Protein AF-A0A4U2YAF3-F1 (afdb_monomer)

Secondary structure (DSSP, 8-state):
-PPPHHHHHHHHHHHHTT-EEEEE-SPPPB-TTS-B--EEEETTTTEEEEEHHHH-SHHHHHHHHHHHHHHHHHT-SS--HHHHHHHHHHHHHHH-SS--HHHHHHHHHHHHHH-TTS---

Foldseek 3Di:
DDFFPLNVVLVVLCVVLVAAEAEAQDDFDADPVRHTDQWAADLVVSYIYGHPVVQVDPLSSSLSSSLNSQVNSVSDPADALCSQLVSVVSSVCRVPVDDDPVRSVVSSVVSCVVCVPGHHD

Organism: 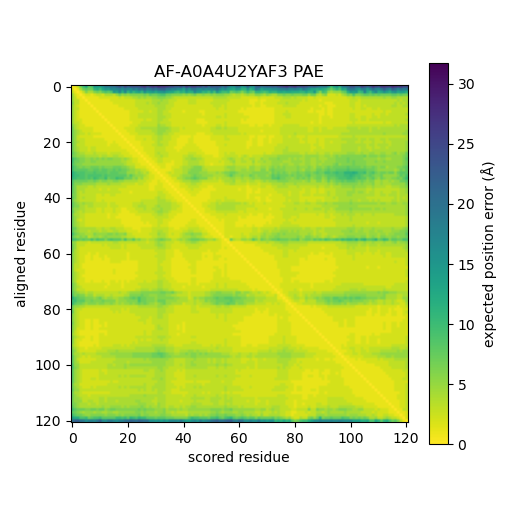NCBI:txid2570228

Mean predicted aligned error: 3.34 Å

Radius of gyration: 13.97 Å; Cα contacts (8 Å, |Δi|>4): 173; chains: 1; bounding box: 38×33×35 Å

pLDDT: mean 93.59, std 6.13, range [52.47, 98.31]

Solvent-accessible surface area (backbone atoms only — not comparable to full-atom values): 6757 Å² total; per-residue (Å²): 134,86,78,36,70,51,55,52,50,47,55,49,51,33,62,77,64,60,46,44,79,42,84,36,79,60,84,64,49,57,50,100,87,64,49,76,46,44,50,46,52,38,48,91,76,31,34,29,39,34,26,53,72,62,37,81,43,71,67,48,44,50,32,43,50,45,26,25,49,42,53,38,71,67,66,55,91,69,80,21,40,50,56,51,40,52,20,55,50,46,33,48,27,46,80,42,76,80,72,52,73,67,56,53,52,47,47,56,50,50,42,47,70,76,39,68,85,40,51,63,113

Structure (mmCIF, N/CA/C/O backbone):
data_AF-A0A4U2YAF3-F1
#
_entry.id   AF-A0A4U2YAF3-F1
#
loop_
_atom_site.group_PDB
_atom_site.id
_atom_site.type_symbol
_atom_site.label_atom_id
_atom_site.label_alt_id
_atom_site.label_comp_id
_atom_site.label_asym_id
_atom_site.label_entity_id
_atom_site.label_seq_id
_atom_site.pdbx_PDB_ins_code
_atom_site.Cartn_x
_atom_site.Cartn_y
_atom_site.Cartn_z
_atom_site.occupancy
_atom_site.B_iso_or_equiv
_atom_site.auth_seq_id
_atom_site.auth_comp_id
_atom_site.auth_asym_id
_atom_site.auth_atom_id
_atom_site.pdbx_PDB_model_num
ATOM 1 N N . MET A 1 1 ? -18.020 -8.482 8.008 1.00 52.47 1 MET A N 1
ATOM 2 C CA . MET A 1 1 ? -16.870 -7.569 8.194 1.00 52.47 1 MET A CA 1
ATOM 3 C C . MET A 1 1 ? -17.197 -6.226 7.568 1.00 52.47 1 MET A C 1
ATOM 5 O O . MET A 1 1 ? -17.572 -6.197 6.400 1.00 52.47 1 MET A O 1
ATOM 9 N N . ILE A 1 2 ? -17.102 -5.136 8.330 1.00 70.31 2 ILE A N 1
ATOM 10 C CA . ILE A 1 2 ? -17.248 -3.777 7.790 1.00 70.31 2 ILE A CA 1
ATOM 11 C C . ILE A 1 2 ? -15.943 -3.433 7.065 1.00 70.31 2 ILE A C 1
ATOM 13 O O . ILE A 1 2 ? -14.864 -3.594 7.627 1.00 70.31 2 ILE A O 1
ATOM 17 N N . LYS A 1 3 ? -16.029 -3.011 5.800 1.00 78.69 3 LYS A N 1
ATOM 18 C CA . LYS A 1 3 ? -14.858 -2.571 5.026 1.00 78.69 3 LYS A CA 1
ATOM 19 C C . LYS A 1 3 ? -14.385 -1.217 5.561 1.00 78.69 3 LYS A C 1
ATOM 21 O O . LYS A 1 3 ? -15.204 -0.300 5.642 1.00 78.69 3 LYS A O 1
ATOM 26 N N . SER A 1 4 ? -13.095 -1.081 5.872 1.00 92.00 4 SER A N 1
ATOM 27 C CA . SER A 1 4 ? -12.514 0.202 6.288 1.00 92.00 4 SER A CA 1
ATOM 28 C C . SER A 1 4 ? -12.570 1.234 5.158 1.00 92.00 4 SER A C 1
ATOM 30 O O . SER A 1 4 ? -12.623 0.877 3.975 1.00 92.00 4 SER A O 1
ATOM 32 N N . ASN A 1 5 ? -12.566 2.521 5.510 1.00 94.69 5 ASN A N 1
ATOM 33 C CA . ASN A 1 5 ? -12.666 3.603 4.529 1.00 94.69 5 ASN A CA 1
ATOM 34 C C . ASN A 1 5 ? -11.477 3.614 3.558 1.00 94.69 5 ASN A C 1
ATOM 36 O O . ASN A 1 5 ? -11.694 3.684 2.351 1.00 94.69 5 ASN A O 1
ATOM 40 N N . VAL A 1 6 ? -10.255 3.372 4.048 1.00 96.25 6 VAL A N 1
ATOM 41 C CA . VAL A 1 6 ? -9.073 3.195 3.183 1.00 96.25 6 VAL A CA 1
ATOM 42 C C . VAL A 1 6 ? -9.219 1.986 2.259 1.00 96.25 6 VAL A C 1
ATOM 44 O O . VAL A 1 6 ? -8.813 2.039 1.100 1.00 96.25 6 VAL A O 1
ATOM 47 N N . GLY A 1 7 ? -9.828 0.894 2.731 1.00 95.94 7 GLY A N 1
ATOM 48 C CA . GLY A 1 7 ? -10.101 -0.266 1.883 1.00 95.94 7 GLY A CA 1
ATOM 49 C C . GLY A 1 7 ? -11.040 0.069 0.718 1.00 95.94 7 GLY A C 1
ATOM 50 O O . GLY A 1 7 ? -10.797 -0.366 -0.404 1.00 95.94 7 GLY A O 1
ATOM 51 N N . LYS A 1 8 ? -12.086 0.872 0.958 1.00 96.62 8 LYS A N 1
ATOM 52 C CA . LYS A 1 8 ? -13.002 1.342 -0.099 1.00 96.62 8 LYS A CA 1
ATOM 53 C C . LYS A 1 8 ? -12.290 2.277 -1.075 1.00 96.62 8 LYS A C 1
ATOM 55 O O . LYS A 1 8 ? -12.332 2.030 -2.272 1.00 96.62 8 LYS A O 1
ATOM 60 N N . GLU A 1 9 ? -11.567 3.266 -0.556 1.00 97.31 9 GLU A N 1
ATOM 61 C CA . GLU A 1 9 ? -10.794 4.213 -1.365 1.00 97.31 9 GLU A CA 1
ATOM 62 C C . GLU A 1 9 ? -9.771 3.492 -2.253 1.00 97.31 9 GLU A C 1
ATOM 64 O O . GLU A 1 9 ? -9.619 3.807 -3.426 1.00 97.31 9 GLU A O 1
ATOM 69 N N . THR A 1 10 ? -9.106 2.462 -1.726 1.00 97.94 10 THR A N 1
ATOM 70 C CA . THR A 1 10 ? -8.158 1.645 -2.496 1.00 97.94 10 THR A CA 1
ATOM 71 C C . THR A 1 10 ? -8.847 0.955 -3.677 1.00 97.94 10 THR A C 1
ATOM 73 O O . THR A 1 10 ? -8.296 0.933 -4.774 1.00 97.94 10 THR A O 1
ATOM 76 N N . LEU A 1 11 ? -10.074 0.447 -3.501 1.00 97.69 11 LEU A N 1
ATOM 77 C CA . LEU A 1 11 ? -10.862 -0.109 -4.610 1.00 97.69 11 LEU A CA 1
ATOM 78 C C . LEU A 1 11 ? -11.224 0.955 -5.652 1.00 97.69 11 LEU A C 1
ATOM 80 O O . LEU A 1 11 ? -11.228 0.651 -6.846 1.00 97.69 11 LEU A O 1
ATOM 84 N N . ASP A 1 12 ? -11.514 2.179 -5.221 1.00 98.06 12 ASP A N 1
ATOM 85 C CA . ASP A 1 12 ? -11.819 3.284 -6.129 1.00 98.06 12 ASP A CA 1
ATOM 86 C C . ASP A 1 12 ? -10.578 3.706 -6.922 1.00 98.06 12 ASP A C 1
ATOM 88 O O . ASP A 1 12 ? -10.656 3.816 -8.145 1.00 98.06 12 ASP A O 1
ATOM 92 N N . LEU A 1 13 ? -9.412 3.809 -6.275 1.00 97.75 13 LEU A N 1
ATOM 93 C CA . LEU A 1 13 ? -8.135 4.079 -6.943 1.00 97.75 13 LEU A CA 1
ATOM 94 C C . LEU A 1 13 ? -7.788 3.007 -7.975 1.00 97.75 13 LEU A C 1
ATOM 96 O O . LEU A 1 13 ? -7.339 3.343 -9.071 1.00 97.75 13 LEU A O 1
ATOM 100 N N . ILE A 1 14 ? -8.015 1.728 -7.653 1.00 98.00 14 ILE A N 1
ATOM 101 C CA . ILE A 1 14 ? -7.795 0.620 -8.591 1.00 98.00 14 ILE A CA 1
ATOM 102 C C . ILE A 1 14 ? -8.642 0.810 -9.851 1.00 98.00 14 ILE A C 1
ATOM 104 O O . ILE A 1 14 ? -8.124 0.696 -10.962 1.00 98.00 14 ILE A O 1
ATOM 108 N N . LYS A 1 15 ? -9.930 1.129 -9.684 1.00 97.56 15 LYS A N 1
ATOM 109 C CA . LYS A 1 15 ? -10.867 1.312 -10.800 1.00 97.56 15 LYS A CA 1
ATOM 110 C C . LYS A 1 15 ? -10.543 2.556 -11.622 1.00 97.56 15 LYS A C 1
ATOM 112 O O . LYS A 1 15 ? -10.432 2.460 -12.839 1.00 97.56 15 LYS A O 1
ATOM 117 N N . GLN A 1 16 ? -10.383 3.703 -10.966 1.00 96.44 16 GLN A N 1
ATOM 118 C CA . GLN A 1 16 ? -10.165 4.996 -11.619 1.00 96.44 16 GLN A CA 1
ATOM 119 C C . GLN A 1 16 ? -8.859 5.021 -12.413 1.00 96.44 16 GLN A C 1
ATOM 121 O O . GLN A 1 16 ? -8.825 5.525 -13.531 1.00 96.44 16 GLN A O 1
ATOM 126 N N . ASN A 1 17 ? -7.798 4.427 -11.861 1.00 95.31 17 ASN A N 1
ATOM 127 C CA . ASN A 1 17 ? -6.473 4.431 -12.477 1.00 95.31 17 ASN A CA 1
ATOM 128 C C . ASN A 1 17 ? -6.183 3.175 -13.315 1.00 95.31 17 ASN A C 1
ATOM 130 O O . ASN A 1 17 ? -5.058 3.019 -13.793 1.00 95.31 17 ASN A O 1
ATOM 134 N N . ASN A 1 18 ? -7.164 2.276 -13.477 1.00 95.88 18 ASN A N 1
ATOM 135 C CA . ASN A 1 18 ? -7.023 0.992 -14.170 1.00 95.88 18 ASN A CA 1
ATOM 136 C C . ASN A 1 18 ? -5.789 0.191 -13.697 1.00 95.88 18 ASN A C 1
ATOM 138 O O . ASN A 1 18 ? -4.996 -0.308 -14.504 1.00 95.88 18 ASN A O 1
ATOM 142 N N . ILE A 1 19 ? -5.597 0.118 -12.376 1.00 97.62 19 ILE A N 1
ATOM 143 C CA . ILE A 1 19 ? -4.443 -0.553 -11.769 1.00 97.62 19 ILE A CA 1
ATOM 144 C C . ILE A 1 19 ? -4.657 -2.062 -11.837 1.00 97.62 19 ILE A C 1
ATOM 146 O O . ILE A 1 19 ? -5.639 -2.602 -11.328 1.00 97.62 19 ILE A O 1
ATOM 150 N N . LYS A 1 20 ? -3.702 -2.767 -12.436 1.00 97.81 20 LYS A N 1
ATOM 151 C CA . LYS A 1 20 ? -3.723 -4.225 -12.561 1.00 97.81 20 LYS A CA 1
ATOM 152 C C . LYS A 1 20 ? -2.940 -4.841 -11.411 1.00 97.81 20 LYS A C 1
ATOM 154 O O . LYS A 1 20 ? -1.714 -4.741 -11.375 1.00 97.81 20 LYS A O 1
ATOM 159 N N . ILE A 1 21 ? -3.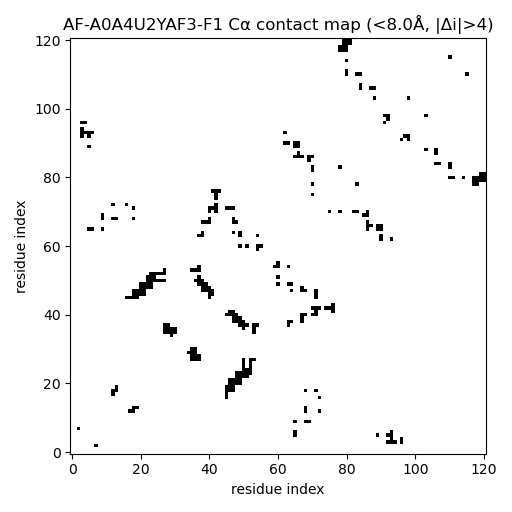640 -5.510 -10.503 1.00 97.62 21 ILE A N 1
ATOM 160 C CA . ILE A 1 21 ? -3.011 -6.261 -9.414 1.00 97.62 21 ILE A CA 1
ATOM 161 C C . ILE A 1 21 ? -2.611 -7.645 -9.929 1.00 97.62 21 ILE A C 1
ATOM 163 O O . ILE A 1 21 ? -3.426 -8.367 -10.502 1.00 97.62 21 ILE A O 1
ATOM 167 N N . ARG A 1 22 ? -1.347 -8.011 -9.727 1.00 97.31 22 ARG A N 1
ATOM 168 C CA . ARG A 1 22 ? -0.775 -9.315 -10.062 1.00 97.31 22 ARG A CA 1
ATOM 169 C C . ARG A 1 22 ? -0.313 -9.997 -8.787 1.00 97.31 22 ARG A C 1
ATOM 171 O O . ARG A 1 22 ? 0.533 -9.466 -8.073 1.00 97.31 22 ARG A O 1
ATOM 178 N N . LEU A 1 23 ? -0.854 -11.178 -8.533 1.00 96.19 23 LEU A N 1
ATOM 179 C CA . LEU A 1 23 ? -0.399 -12.036 -7.450 1.00 96.19 23 LEU A CA 1
ATOM 180 C C . LEU A 1 23 ? 0.751 -12.894 -7.968 1.00 96.19 23 LEU A C 1
ATOM 182 O O . LEU A 1 23 ? 0.593 -13.613 -8.955 1.00 96.19 23 LEU A O 1
ATOM 186 N N . ASP A 1 24 ? 1.903 -12.776 -7.326 1.00 95.69 24 ASP A N 1
ATOM 187 C CA . ASP A 1 24 ? 3.115 -13.504 -7.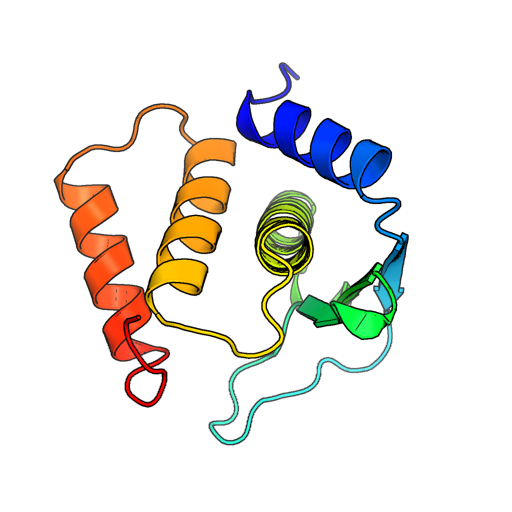663 1.00 95.69 24 ASP A CA 1
ATOM 188 C C . ASP A 1 24 ? 3.414 -14.527 -6.561 1.00 95.69 24 ASP A C 1
ATOM 190 O O . ASP A 1 24 ? 3.504 -14.190 -5.379 1.00 95.69 24 ASP A O 1
ATOM 194 N N . TYR A 1 25 ? 3.519 -15.792 -6.960 1.00 94.19 25 TYR A N 1
ATOM 195 C CA . TYR A 1 25 ? 3.775 -16.931 -6.075 1.00 94.19 25 TYR A CA 1
ATOM 196 C C . TYR A 1 25 ? 5.201 -17.479 -6.228 1.00 94.19 25 TYR A C 1
ATOM 198 O O . TYR A 1 25 ? 5.486 -18.562 -5.711 1.00 94.19 25 TYR A O 1
ATOM 206 N N . SER A 1 26 ? 6.071 -16.773 -6.955 1.00 93.75 26 SER A N 1
ATOM 207 C CA . SER A 1 26 ? 7.500 -17.079 -7.044 1.00 93.75 26 SER A CA 1
ATOM 208 C C . SER A 1 26 ? 8.235 -16.769 -5.733 1.00 93.75 26 SER A C 1
ATOM 210 O O . SER A 1 26 ? 7.632 -16.336 -4.745 1.00 93.75 26 SER A O 1
ATOM 212 N N . GLU A 1 27 ? 9.538 -17.053 -5.705 1.00 93.06 27 GLU A N 1
ATOM 213 C CA . GLU A 1 27 ? 10.395 -16.710 -4.571 1.00 93.06 27 GLU A CA 1
ATOM 214 C C . GLU A 1 27 ? 10.384 -15.203 -4.298 1.00 93.06 27 GLU A C 1
ATOM 216 O O . GLU A 1 27 ? 10.360 -14.381 -5.216 1.00 93.06 27 GLU A O 1
ATOM 221 N N . VAL A 1 28 ? 10.383 -14.846 -3.014 1.00 94.38 28 VAL A N 1
ATOM 222 C CA . VAL A 1 28 ? 10.284 -13.450 -2.575 1.00 94.38 28 VAL A CA 1
ATOM 223 C C . VAL A 1 28 ? 11.637 -12.772 -2.796 1.00 94.38 28 VAL A C 1
ATOM 225 O O . VAL A 1 28 ? 12.625 -13.223 -2.211 1.00 94.38 28 VAL A O 1
ATOM 228 N N . PRO A 1 29 ? 11.719 -11.708 -3.614 1.00 94.00 29 PRO A N 1
ATOM 229 C CA . PRO A 1 29 ? 12.977 -11.013 -3.823 1.00 94.00 29 PRO A CA 1
ATOM 230 C C . PRO A 1 29 ? 13.385 -10.228 -2.575 1.00 94.00 29 PRO A C 1
ATOM 232 O O . PRO A 1 29 ? 12.542 -9.829 -1.768 1.00 94.00 29 PRO A O 1
ATOM 235 N N . SER A 1 30 ? 14.683 -9.966 -2.459 1.00 93.06 30 SER A N 1
ATOM 236 C CA . SER A 1 30 ? 15.243 -9.064 -1.456 1.00 93.06 30 SER A CA 1
ATOM 237 C C . SER A 1 30 ? 15.811 -7.810 -2.111 1.00 93.06 30 SER A C 1
ATOM 239 O O . SER A 1 30 ? 16.269 -7.852 -3.255 1.00 93.06 30 SER A O 1
ATOM 241 N N . ASP A 1 31 ? 15.786 -6.698 -1.383 1.00 84.94 31 ASP A N 1
ATOM 242 C CA . ASP A 1 31 ? 16.511 -5.488 -1.754 1.00 84.94 31 ASP A CA 1
ATOM 243 C C . ASP A 1 31 ? 18.032 -5.648 -1.544 1.00 84.94 31 ASP A C 1
ATOM 245 O O . ASP A 1 31 ? 18.529 -6.689 -1.101 1.00 84.94 31 ASP A O 1
ATOM 249 N N . ILE A 1 32 ? 18.788 -4.593 -1.857 1.00 81.19 32 ILE A N 1
ATOM 250 C CA . ILE A 1 32 ? 20.252 -4.566 -1.712 1.00 81.19 32 ILE A CA 1
ATOM 251 C C . ILE A 1 32 ? 20.737 -4.690 -0.256 1.00 81.19 32 ILE A C 1
ATOM 253 O O . ILE A 1 32 ? 21.917 -4.949 -0.033 1.00 81.19 32 ILE A O 1
ATOM 257 N N . PHE A 1 33 ? 19.848 -4.504 0.723 1.00 80.94 33 PHE A N 1
ATOM 258 C CA . PHE A 1 33 ? 20.120 -4.618 2.155 1.00 80.94 33 PHE A CA 1
ATOM 259 C C . PHE A 1 33 ? 19.638 -5.960 2.733 1.00 80.94 33 PHE A C 1
ATOM 261 O O . PHE A 1 33 ? 19.806 -6.215 3.923 1.00 80.94 33 PHE A O 1
ATOM 268 N N . GLY A 1 34 ? 19.072 -6.838 1.897 1.00 84.19 34 GLY A N 1
ATOM 269 C CA . GLY A 1 34 ? 18.553 -8.144 2.293 1.00 84.19 34 GLY A CA 1
ATOM 270 C C . GLY A 1 34 ? 17.100 -8.132 2.778 1.00 84.19 34 GLY A C 1
ATOM 271 O O . GLY A 1 34 ? 16.573 -9.197 3.109 1.00 84.19 34 GLY A O 1
ATOM 272 N N . ASN A 1 35 ? 16.417 -6.984 2.782 1.00 85.94 35 ASN A N 1
ATOM 273 C CA . ASN A 1 35 ? 15.018 -6.903 3.200 1.00 85.94 35 ASN A CA 1
ATOM 274 C C . ASN A 1 35 ? 14.109 -7.518 2.139 1.00 85.94 35 ASN A C 1
ATOM 276 O O . ASN A 1 35 ? 14.260 -7.251 0.949 1.00 85.94 35 ASN A O 1
ATOM 280 N N . LYS A 1 36 ? 13.129 -8.318 2.566 1.00 91.25 36 LYS A N 1
ATOM 281 C CA . LYS A 1 36 ? 12.145 -8.916 1.657 1.00 91.25 36 LYS A CA 1
ATOM 282 C C . LYS A 1 36 ? 11.252 -7.838 1.043 1.00 91.25 36 LYS A C 1
ATOM 284 O O . LYS A 1 36 ? 10.621 -7.066 1.761 1.00 91.25 36 LYS A O 1
ATOM 289 N N . ILE A 1 37 ? 11.121 -7.863 -0.276 1.00 92.44 37 ILE A N 1
ATOM 290 C CA . ILE A 1 37 ? 10.217 -6.997 -1.031 1.00 92.44 37 ILE A CA 1
ATOM 291 C C . ILE A 1 37 ? 8.868 -7.710 -1.144 1.00 92.44 37 ILE A C 1
ATOM 293 O O . ILE A 1 37 ? 8.738 -8.732 -1.818 1.00 92.44 37 ILE A O 1
ATOM 297 N N . LEU A 1 38 ? 7.853 -7.187 -0.453 1.00 95.38 38 LEU A N 1
ATOM 298 C CA . LEU A 1 38 ? 6.525 -7.812 -0.388 1.00 95.38 38 LEU A CA 1
ATOM 299 C C . LEU A 1 38 ? 5.621 -7.412 -1.558 1.00 95.38 38 LEU A C 1
ATOM 301 O O . LEU A 1 38 ? 4.716 -8.161 -1.936 1.00 95.38 38 LEU A O 1
ATOM 305 N N . GLY A 1 39 ? 5.883 -6.255 -2.155 1.00 95.94 39 GLY A N 1
ATOM 306 C CA . GLY A 1 39 ? 5.133 -5.713 -3.272 1.00 95.94 39 GLY A CA 1
ATOM 307 C C . GLY A 1 39 ? 6.003 -4.828 -4.154 1.00 95.94 39 GLY A C 1
ATOM 308 O O . GLY A 1 39 ? 7.138 -4.508 -3.812 1.00 95.94 39 GLY A O 1
ATOM 309 N N . LEU A 1 40 ? 5.497 -4.520 -5.345 1.00 95.19 40 LEU A N 1
ATOM 310 C CA . LEU A 1 40 ? 6.130 -3.566 -6.245 1.00 95.19 40 LEU A CA 1
ATOM 311 C C . LEU A 1 40 ? 5.090 -2.877 -7.128 1.00 95.19 40 LEU A C 1
ATOM 313 O O . LEU A 1 40 ? 4.408 -3.527 -7.934 1.00 95.19 40 LEU A O 1
ATOM 317 N N . ALA A 1 41 ? 5.032 -1.552 -7.052 1.00 96.00 41 ALA A N 1
ATOM 318 C CA . ALA A 1 41 ? 4.292 -0.721 -7.984 1.00 96.00 41 ALA A CA 1
ATOM 319 C C . ALA A 1 41 ? 5.138 -0.362 -9.218 1.00 96.00 41 ALA A C 1
ATOM 321 O O . ALA A 1 41 ? 6.275 0.098 -9.128 1.00 96.00 41 ALA A O 1
ATOM 322 N N . ASN A 1 42 ? 4.544 -0.523 -10.401 1.00 94.50 42 ASN A N 1
ATOM 323 C CA . ASN A 1 42 ? 5.065 -0.008 -11.663 1.00 94.50 42 ASN A CA 1
ATOM 324 C C . ASN A 1 42 ? 4.057 0.988 -12.248 1.00 94.50 42 ASN A C 1
ATOM 326 O O . ASN A 1 42 ? 2.999 0.602 -12.762 1.00 94.50 42 ASN A O 1
ATOM 330 N N . VAL A 1 43 ? 4.381 2.277 -12.137 1.00 93.12 43 VAL A N 1
ATOM 331 C CA . VAL A 1 43 ? 3.531 3.381 -12.608 1.00 93.12 43 VAL A CA 1
ATOM 332 C C . VAL A 1 43 ? 3.437 3.449 -14.132 1.00 93.12 43 VAL A C 1
ATOM 334 O O . VAL A 1 43 ? 2.391 3.819 -14.652 1.00 93.12 43 VAL A O 1
ATOM 337 N N . ASN A 1 44 ? 4.474 3.023 -14.860 1.00 91.38 44 ASN A N 1
ATOM 338 C CA . ASN A 1 44 ? 4.500 3.088 -16.325 1.00 91.38 44 ASN A CA 1
ATOM 339 C C . ASN A 1 44 ? 3.518 2.092 -16.955 1.00 91.38 44 ASN A C 1
ATOM 341 O O . ASN A 1 44 ? 2.928 2.361 -17.998 1.00 91.38 44 ASN A O 1
ATOM 345 N N . THR A 1 45 ? 3.328 0.936 -16.318 1.00 94.00 45 THR A N 1
ATOM 346 C CA . THR A 1 45 ? 2.406 -0.112 -16.782 1.00 94.00 45 THR A CA 1
ATOM 347 C C . THR A 1 45 ? 1.089 -0.146 -16.007 1.00 94.00 45 THR A C 1
ATOM 349 O O . THR A 1 45 ? 0.234 -0.981 -16.316 1.00 94.00 45 THR A O 1
ATOM 352 N N . ASN A 1 46 ? 0.919 0.723 -15.001 1.00 94.44 46 ASN A N 1
ATOM 353 C CA . ASN A 1 46 ? -0.177 0.686 -14.026 1.00 94.44 46 ASN A CA 1
ATOM 354 C C . ASN A 1 46 ? -0.374 -0.713 -13.425 1.00 94.44 46 ASN A C 1
ATOM 356 O O . ASN A 1 46 ? -1.495 -1.208 -13.307 1.00 94.44 46 ASN A O 1
ATOM 360 N N . THR A 1 47 ? 0.722 -1.393 -13.088 1.00 97.19 47 THR A N 1
ATOM 361 C CA . THR A 1 47 ? 0.666 -2.717 -12.461 1.00 97.19 47 THR A CA 1
ATOM 362 C C . THR A 1 47 ? 1.187 -2.662 -11.039 1.00 97.19 47 THR A C 1
ATOM 364 O O . THR A 1 47 ? 2.224 -2.057 -10.785 1.00 97.19 47 THR A O 1
ATOM 367 N N . VAL A 1 48 ? 0.515 -3.372 -10.146 1.00 97.75 48 VAL A N 1
ATOM 368 C CA . VAL A 1 48 ? 0.980 -3.661 -8.791 1.00 97.75 48 VAL A CA 1
ATOM 369 C C . VAL A 1 48 ? 1.235 -5.157 -8.710 1.00 97.75 48 VAL A C 1
ATOM 371 O O . VAL A 1 48 ? 0.348 -5.947 -9.030 1.00 97.75 48 VAL A O 1
ATOM 374 N N . ARG A 1 49 ? 2.439 -5.560 -8.314 1.00 97.62 49 ARG A N 1
ATOM 375 C CA . ARG A 1 49 ? 2.779 -6.958 -8.038 1.00 97.62 49 ARG A CA 1
ATOM 376 C C . ARG A 1 49 ? 2.793 -7.178 -6.531 1.00 97.62 49 ARG A C 1
ATOM 378 O O . ARG A 1 49 ? 3.341 -6.352 -5.816 1.00 97.62 49 ARG A O 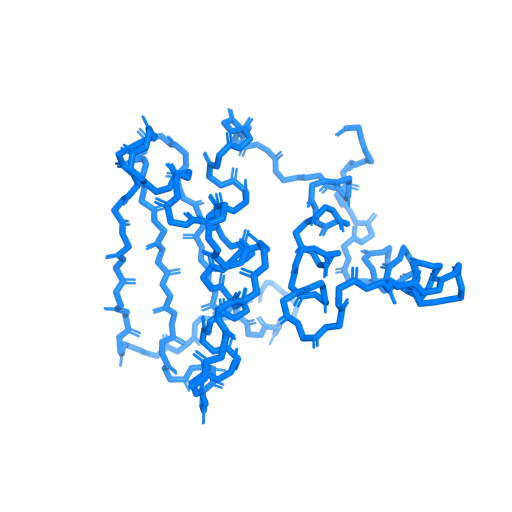1
ATOM 385 N N . ILE A 1 50 ? 2.231 -8.291 -6.072 1.00 97.88 50 ILE A N 1
ATOM 386 C CA . ILE A 1 50 ? 2.229 -8.704 -4.664 1.00 97.88 50 ILE A CA 1
ATOM 387 C C . ILE A 1 50 ? 2.863 -10.085 -4.564 1.00 97.88 50 ILE A C 1
ATOM 389 O O . ILE A 1 50 ? 2.360 -11.030 -5.174 1.00 97.88 50 ILE A O 1
ATOM 393 N N . TYR A 1 51 ? 3.938 -10.209 -3.792 1.00 97.00 51 TYR A N 1
ATOM 394 C CA . TYR A 1 51 ? 4.625 -11.473 -3.547 1.00 97.00 51 TYR A CA 1
ATOM 395 C C . TYR A 1 51 ? 3.923 -12.223 -2.416 1.00 97.00 51 TYR A C 1
ATOM 397 O O . TYR A 1 51 ? 4.221 -12.044 -1.235 1.00 97.00 51 TYR A O 1
ATOM 405 N N . VAL A 1 52 ? 2.959 -13.074 -2.775 1.00 93.44 52 VAL A N 1
ATOM 406 C CA . VAL A 1 52 ? 2.024 -13.700 -1.825 1.00 93.44 52 VAL A CA 1
ATOM 407 C C . VAL A 1 52 ? 2.766 -14.511 -0.762 1.00 93.44 52 VAL A 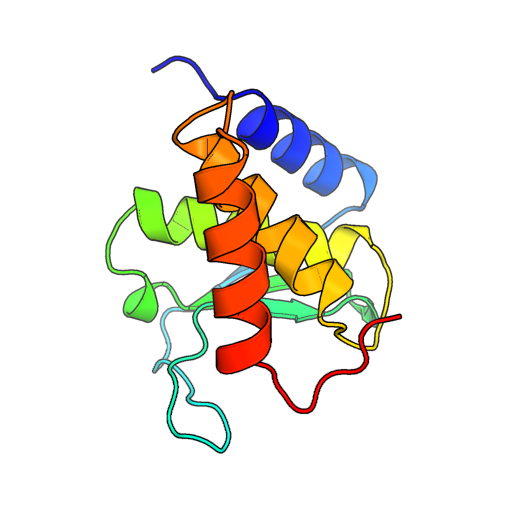C 1
ATOM 409 O O . VAL A 1 52 ? 2.446 -14.402 0.423 1.00 93.44 52 VAL A O 1
ATOM 412 N N . ARG A 1 53 ? 3.818 -15.242 -1.163 1.00 92.25 53 ARG A N 1
ATOM 413 C CA . ARG A 1 53 ? 4.671 -16.020 -0.248 1.00 92.25 53 ARG A CA 1
ATOM 414 C C . ARG A 1 53 ? 5.332 -15.177 0.845 1.00 92.25 53 ARG A C 1
ATOM 416 O O . ARG A 1 53 ? 5.614 -15.715 1.901 1.00 92.25 53 ARG A O 1
ATOM 423 N N . GLY A 1 54 ? 5.572 -13.885 0.613 1.00 90.62 54 GLY A N 1
ATOM 424 C CA . GLY A 1 54 ? 6.203 -12.996 1.594 1.00 90.62 54 GLY A CA 1
ATOM 425 C C . GLY A 1 54 ? 5.231 -12.375 2.596 1.00 90.62 54 GLY A C 1
ATOM 426 O O . GLY A 1 54 ? 5.661 -11.835 3.609 1.00 90.62 54 GLY A O 1
ATOM 427 N N . THR A 1 55 ? 3.927 -12.419 2.314 1.00 91.81 55 THR A N 1
ATOM 428 C CA . THR A 1 55 ? 2.908 -11.762 3.149 1.00 91.81 55 THR A CA 1
ATOM 429 C C . THR A 1 55 ? 2.290 -12.695 4.189 1.00 91.81 55 THR A C 1
ATOM 431 O O . THR A 1 55 ? 1.889 -12.227 5.252 1.00 91.81 55 THR A O 1
ATOM 434 N N . GLU A 1 56 ? 2.212 -13.999 3.899 1.00 86.88 56 GLU A N 1
ATOM 435 C CA . GLU A 1 56 ? 1.846 -15.093 4.824 1.00 86.88 56 GLU A CA 1
ATOM 436 C C . GLU A 1 56 ? 0.488 -14.953 5.561 1.00 86.88 56 GLU A C 1
ATOM 438 O O . GLU A 1 56 ? 0.113 -15.808 6.359 1.00 86.88 56 GLU A O 1
ATOM 443 N N . SER A 1 57 ? -0.307 -13.913 5.278 1.00 92.44 57 SER A N 1
ATOM 444 C CA . SER A 1 57 ? -1.651 -13.706 5.831 1.00 92.44 57 SER A CA 1
ATOM 445 C C . SER A 1 57 ? -2.502 -12.780 4.957 1.00 92.44 57 SER A C 1
ATOM 447 O O . SER A 1 57 ? -1.984 -11.917 4.244 1.00 92.44 57 SER A O 1
ATOM 449 N N . VAL A 1 58 ? -3.833 -12.903 5.056 1.00 92.25 58 VAL A N 1
ATOM 450 C CA . VAL A 1 58 ? -4.786 -12.021 4.351 1.00 92.25 58 VAL A CA 1
ATOM 451 C C . VAL A 1 58 ? -4.611 -10.563 4.777 1.00 92.25 58 VAL A C 1
ATOM 453 O O . VAL A 1 58 ? -4.629 -9.671 3.929 1.00 92.25 58 VAL A O 1
ATOM 456 N N . THR A 1 59 ? -4.405 -10.314 6.073 1.00 92.62 59 THR A N 1
ATOM 457 C CA . THR A 1 59 ? -4.213 -8.961 6.613 1.00 92.62 59 THR A CA 1
ATOM 458 C C . THR A 1 59 ? -2.972 -8.310 6.019 1.00 92.62 59 THR A C 1
ATOM 460 O O . THR A 1 59 ? -3.073 -7.220 5.458 1.00 92.62 59 THR A O 1
ATOM 463 N N . ARG A 1 60 ? -1.825 -9.001 6.056 1.00 94.56 60 ARG A N 1
ATOM 464 C CA . ARG A 1 60 ? -0.577 -8.465 5.505 1.00 94.56 60 ARG A CA 1
ATOM 465 C C . ARG A 1 60 ? -0.657 -8.307 3.989 1.00 94.56 60 ARG A C 1
ATOM 467 O O . ARG A 1 60 ? -0.275 -7.260 3.489 1.00 94.56 60 ARG A O 1
ATOM 474 N N . THR A 1 61 ? -1.250 -9.271 3.277 1.00 95.94 61 THR A N 1
ATOM 475 C CA . THR A 1 61 ? -1.504 -9.158 1.826 1.00 95.94 61 THR A CA 1
ATOM 476 C C . THR A 1 61 ? -2.320 -7.907 1.507 1.00 95.94 61 THR A C 1
ATOM 478 O O . THR A 1 61 ? -2.007 -7.172 0.575 1.00 95.94 61 THR A O 1
ATOM 481 N N . THR A 1 62 ? -3.371 -7.646 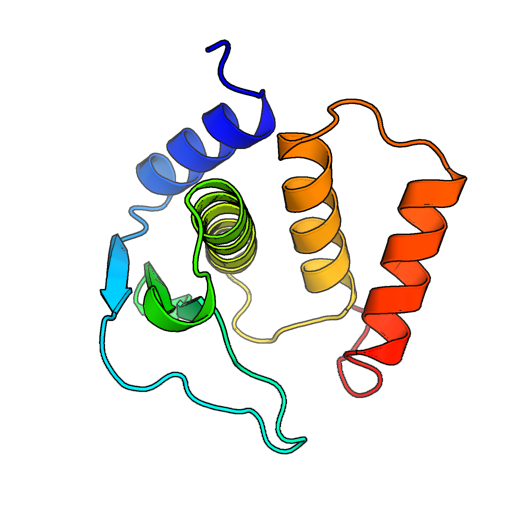2.289 1.00 95.94 62 THR A N 1
ATOM 482 C CA . THR A 1 62 ? -4.252 -6.490 2.082 1.00 95.94 62 THR A CA 1
ATOM 483 C C . THR A 1 62 ? -3.518 -5.179 2.343 1.00 95.94 62 THR A C 1
ATOM 485 O O . THR A 1 62 ? -3.645 -4.253 1.548 1.00 95.94 62 THR A O 1
ATOM 488 N N . GLN A 1 63 ? -2.720 -5.105 3.410 1.00 96.88 63 GLN A N 1
ATOM 489 C CA . GLN A 1 63 ? -1.862 -3.952 3.687 1.00 96.88 63 GLN A CA 1
ATOM 490 C C . GLN A 1 63 ? -0.869 -3.705 2.546 1.00 96.88 63 GLN A C 1
ATOM 492 O O . GLN A 1 63 ? -0.827 -2.598 2.023 1.00 96.88 63 GLN A O 1
ATOM 497 N N . THR A 1 64 ? -0.176 -4.742 2.065 1.00 97.50 64 THR A N 1
ATOM 498 C CA . THR A 1 64 ? 0.736 -4.621 0.918 1.00 97.50 64 THR A CA 1
ATOM 499 C C . THR A 1 64 ? 0.002 -4.149 -0.340 1.00 97.50 64 THR A C 1
ATOM 501 O O . THR A 1 64 ? 0.484 -3.263 -1.032 1.00 97.50 64 THR A O 1
ATOM 504 N N . ILE A 1 65 ? -1.207 -4.647 -0.626 1.00 98.12 65 ILE A N 1
ATOM 505 C CA . ILE A 1 65 ? -2.015 -4.132 -1.747 1.00 98.12 65 ILE A CA 1
ATOM 506 C C . ILE A 1 65 ? -2.309 -2.639 -1.576 1.00 98.12 65 ILE A C 1
ATOM 508 O O . ILE A 1 65 ? -2.167 -1.882 -2.532 1.00 98.12 65 ILE A O 1
ATOM 512 N N . ILE A 1 66 ? -2.721 -2.210 -0.381 1.00 98.31 66 ILE A N 1
ATOM 513 C CA . ILE A 1 66 ? -3.002 -0.798 -0.092 1.00 98.31 66 ILE A CA 1
ATOM 514 C C . ILE A 1 66 ? -1.742 0.047 -0.293 1.00 98.31 66 ILE A C 1
ATOM 516 O O . ILE A 1 66 ? -1.827 1.098 -0.930 1.00 98.31 66 ILE A O 1
ATOM 520 N N . HIS A 1 67 ? -0.595 -0.421 0.194 1.00 98.00 67 HIS A N 1
ATOM 521 C CA . HIS A 1 67 ? 0.699 0.236 0.051 1.00 98.00 67 HIS A CA 1
ATOM 522 C C . HIS A 1 67 ? 1.055 0.450 -1.426 1.00 98.00 67 HIS A C 1
ATOM 524 O O . HIS A 1 67 ? 1.162 1.581 -1.899 1.00 98.00 67 HIS A O 1
ATOM 530 N N . GLU A 1 68 ? 1.109 -0.627 -2.207 1.00 97.81 68 GLU A N 1
ATOM 531 C CA . GLU A 1 68 ? 1.528 -0.551 -3.607 1.00 97.81 68 GLU A CA 1
ATOM 532 C C . GLU A 1 68 ? 0.522 0.195 -4.496 1.00 97.81 68 GLU A C 1
ATOM 534 O O . GLU A 1 68 ? 0.899 0.918 -5.421 1.00 97.81 68 GLU A O 1
ATOM 539 N N . VAL A 1 69 ? -0.784 0.058 -4.231 1.00 98.19 69 VAL A N 1
ATOM 540 C CA . VAL A 1 69 ? -1.812 0.845 -4.932 1.00 98.19 69 VAL A CA 1
ATOM 541 C C . VAL A 1 69 ? -1.655 2.331 -4.623 1.00 98.19 69 VAL A C 1
ATOM 543 O O . VAL A 1 69 ? -1.864 3.149 -5.520 1.00 98.19 69 VAL A O 1
ATOM 546 N N . THR A 1 70 ? -1.250 2.686 -3.398 1.00 97.88 70 THR A N 1
ATOM 547 C CA . THR A 1 70 ? -0.952 4.074 -3.028 1.00 97.88 70 THR A CA 1
ATOM 548 C C . THR A 1 70 ? 0.160 4.620 -3.914 1.00 97.88 70 THR A C 1
ATOM 550 O O . THR A 1 70 ? -0.096 5.579 -4.642 1.00 97.88 70 THR A O 1
ATOM 553 N N . HIS A 1 71 ? 1.327 3.969 -3.967 1.00 96.50 71 HIS A N 1
ATOM 554 C CA . HIS A 1 71 ? 2.423 4.392 -4.850 1.00 96.50 71 HIS A CA 1
ATOM 555 C C . HIS A 1 71 ? 1.986 4.486 -6.313 1.00 96.50 71 HIS A C 1
ATOM 557 O O . HIS A 1 71 ? 2.215 5.494 -6.982 1.00 96.50 71 HIS A O 1
ATOM 563 N N . ASN A 1 72 ? 1.262 3.480 -6.813 1.00 96.50 72 ASN A N 1
ATOM 564 C CA . ASN A 1 72 ? 0.809 3.491 -8.202 1.00 96.50 72 ASN A CA 1
ATOM 565 C C . ASN A 1 72 ? -0.167 4.644 -8.511 1.00 96.50 72 ASN A C 1
ATOM 567 O O . ASN A 1 72 ? -0.193 5.163 -9.632 1.00 96.50 72 ASN A O 1
ATOM 571 N N . SER A 1 73 ? -0.977 5.046 -7.527 1.00 95.31 73 SER A N 1
ATOM 572 C CA . SER A 1 73 ? -1.942 6.141 -7.659 1.00 95.31 73 SER A CA 1
ATOM 573 C C . SER A 1 73 ? -1.302 7.529 -7.642 1.00 95.31 73 SER A C 1
ATOM 575 O O . SER A 1 73 ? -1.845 8.438 -8.263 1.00 95.31 73 SER A O 1
ATOM 577 N N . LEU A 1 74 ? -0.137 7.685 -7.004 1.00 93.88 74 LEU A N 1
ATOM 578 C CA . LEU A 1 74 ? 0.602 8.953 -6.958 1.00 93.88 74 LEU A CA 1
ATOM 579 C C . LEU A 1 74 ? 1.281 9.292 -8.295 1.00 93.88 74 LEU A C 1
ATOM 581 O O . LEU A 1 74 ? 1.695 10.431 -8.496 1.00 93.88 74 LEU A O 1
ATOM 585 N N . LYS A 1 75 ? 1.357 8.326 -9.226 1.00 89.94 75 LYS A N 1
ATOM 586 C CA . LYS A 1 75 ? 1.929 8.480 -10.580 1.00 89.94 75 LYS A CA 1
ATOM 587 C C . LYS A 1 75 ? 3.350 9.049 -10.586 1.00 89.94 75 LYS A C 1
ATOM 589 O O . LYS A 1 75 ? 3.771 9.663 -11.564 1.00 89.94 75 LYS A O 1
ATOM 594 N N . ASN A 1 76 ? 4.100 8.785 -9.523 1.00 88.31 76 ASN A N 1
ATOM 595 C CA . ASN A 1 76 ? 5.490 9.173 -9.404 1.00 88.31 76 ASN A CA 1
ATOM 596 C C . ASN A 1 76 ? 6.398 7.969 -9.707 1.00 88.31 76 ASN A C 1
ATOM 598 O O . ASN A 1 76 ? 6.241 6.915 -9.089 1.00 88.31 76 ASN A O 1
ATOM 602 N N . PRO A 1 77 ? 7.331 8.074 -10.668 1.00 84.31 77 PRO A N 1
ATOM 603 C CA . PRO A 1 77 ? 8.278 6.998 -10.949 1.00 84.31 77 PRO A CA 1
ATOM 604 C C . PRO A 1 77 ? 9.400 6.876 -9.907 1.00 84.31 77 PRO A C 1
ATOM 606 O O . PRO A 1 77 ? 10.113 5.874 -9.921 1.00 84.31 77 PRO A O 1
ATOM 609 N N . ILE A 1 78 ? 9.589 7.879 -9.043 1.00 86.19 78 ILE A N 1
ATOM 610 C CA . ILE A 1 78 ? 10.662 7.920 -8.045 1.00 86.19 78 ILE A CA 1
ATOM 611 C C . ILE A 1 78 ? 10.046 7.825 -6.650 1.00 86.19 78 ILE A C 1
ATOM 613 O O . ILE A 1 78 ? 9.332 8.733 -6.237 1.00 86.19 78 ILE A O 1
ATOM 617 N N . TYR A 1 79 ? 10.382 6.766 -5.914 1.00 87.94 79 TYR A N 1
ATOM 618 C CA . TYR A 1 79 ? 9.966 6.597 -4.520 1.00 87.94 79 TYR A CA 1
ATOM 619 C C . TYR A 1 79 ? 10.589 7.675 -3.631 1.00 87.94 79 TYR A C 1
ATOM 621 O O . TYR A 1 79 ? 11.776 8.000 -3.752 1.00 87.94 79 TYR A O 1
ATOM 629 N N . THR A 1 80 ? 9.792 8.222 -2.716 1.00 94.19 80 THR A N 1
ATOM 630 C CA . THR A 1 80 ? 10.231 9.258 -1.773 1.00 94.19 80 THR A CA 1
ATOM 631 C C . THR A 1 80 ? 9.749 8.917 -0.369 1.00 94.19 80 THR A C 1
ATOM 633 O O . THR A 1 80 ? 8.730 8.246 -0.202 1.00 94.19 80 THR A O 1
ATOM 636 N N . GLN A 1 81 ? 10.455 9.383 0.667 1.00 95.19 81 GLN A N 1
ATOM 637 C CA . GLN A 1 81 ? 10.058 9.111 2.057 1.00 95.19 81 GLN A CA 1
ATOM 638 C C . GLN A 1 81 ? 8.639 9.611 2.340 1.00 95.19 81 GLN A C 1
ATOM 640 O O . GLN A 1 81 ? 7.909 9.019 3.127 1.00 95.19 81 GLN A O 1
ATOM 645 N N . ARG A 1 82 ? 8.216 10.704 1.696 1.00 95.56 82 ARG A N 1
ATOM 646 C CA . ARG A 1 82 ? 6.853 11.210 1.845 1.00 95.56 82 ARG A CA 1
ATOM 647 C C . ARG A 1 82 ? 5.821 10.228 1.296 1.00 95.56 82 ARG A C 1
ATOM 649 O O . ARG A 1 82 ? 4.770 10.075 1.911 1.00 95.56 82 ARG A O 1
ATOM 656 N N . GLU A 1 83 ? 6.097 9.585 0.167 1.00 95.88 83 GLU A N 1
ATOM 657 C CA . GLU A 1 83 ? 5.192 8.583 -0.403 1.00 95.88 83 GLU A CA 1
ATOM 658 C C . GLU A 1 83 ? 5.099 7.343 0.479 1.00 95.88 83 GLU A C 1
ATOM 660 O O . GLU A 1 83 ? 3.988 6.908 0.777 1.00 95.88 83 GLU A O 1
ATOM 665 N N . GLU A 1 84 ? 6.239 6.861 0.979 1.00 96.50 84 GLU A N 1
ATOM 666 C CA . GLU A 1 84 ? 6.299 5.767 1.953 1.00 96.50 84 GLU A CA 1
ATOM 667 C C . GLU A 1 84 ? 5.462 6.102 3.194 1.00 96.50 84 GLU A C 1
ATOM 669 O O . GLU A 1 84 ? 4.576 5.347 3.584 1.00 96.50 84 GLU A O 1
ATOM 674 N N . VAL A 1 85 ? 5.628 7.297 3.773 1.00 97.75 85 VAL A N 1
ATOM 675 C CA . VAL A 1 85 ? 4.814 7.742 4.919 1.00 97.75 85 VAL A CA 1
ATOM 676 C C . VAL A 1 85 ? 3.318 7.699 4.600 1.00 97.75 85 VAL A C 1
ATOM 678 O O . VAL A 1 85 ? 2.528 7.250 5.432 1.00 97.75 85 VAL A O 1
ATOM 681 N N . ILE A 1 86 ? 2.900 8.153 3.415 1.00 97.38 86 ILE A N 1
ATOM 682 C CA . ILE A 1 86 ? 1.489 8.105 3.006 1.00 97.38 86 ILE A CA 1
ATOM 683 C C . ILE A 1 86 ? 1.013 6.649 2.905 1.00 97.38 86 ILE A C 1
ATOM 685 O O . ILE A 1 86 ? -0.077 6.336 3.395 1.00 97.38 86 ILE A O 1
ATOM 689 N N . ALA A 1 87 ? 1.813 5.768 2.307 1.00 97.56 87 ALA A N 1
ATOM 690 C CA . ALA A 1 87 ? 1.498 4.355 2.143 1.00 97.56 87 ALA A CA 1
ATOM 691 C C . ALA A 1 87 ? 1.375 3.634 3.501 1.00 97.56 87 ALA A C 1
ATOM 693 O O . ALA A 1 87 ? 0.319 3.063 3.788 1.00 97.56 87 ALA A O 1
ATOM 694 N N . PHE A 1 88 ? 2.358 3.787 4.395 1.00 97.81 88 PHE A N 1
ATOM 695 C CA . PHE A 1 88 ? 2.332 3.237 5.757 1.00 97.81 88 PHE A CA 1
ATOM 696 C C . PHE A 1 88 ? 1.158 3.781 6.591 1.00 97.81 88 PHE A C 1
ATOM 698 O O . PHE A 1 88 ? 0.484 3.031 7.302 1.00 97.81 88 PHE A O 1
ATOM 705 N N . ILE A 1 89 ? 0.840 5.080 6.488 1.00 98.06 89 ILE A N 1
ATOM 706 C CA . ILE A 1 89 ? -0.338 5.651 7.165 1.00 98.06 89 ILE A CA 1
ATOM 707 C C . ILE A 1 89 ? -1.626 5.001 6.654 1.00 98.06 89 ILE A C 1
ATOM 709 O O . ILE A 1 89 ? -2.524 4.713 7.449 1.00 98.06 89 ILE A O 1
ATOM 713 N N . ARG A 1 90 ? -1.750 4.767 5.344 1.00 97.94 90 ARG A N 1
ATOM 714 C CA . ARG A 1 90 ? -2.929 4.112 4.761 1.00 97.94 90 ARG A CA 1
ATOM 715 C C . ARG A 1 90 ? -3.042 2.656 5.206 1.00 97.94 90 ARG A C 1
ATOM 717 O O . ARG A 1 90 ? -4.138 2.232 5.574 1.00 97.94 90 ARG A O 1
ATOM 724 N N . GLU A 1 91 ? -1.936 1.917 5.252 1.00 96.88 91 GLU A N 1
ATOM 725 C 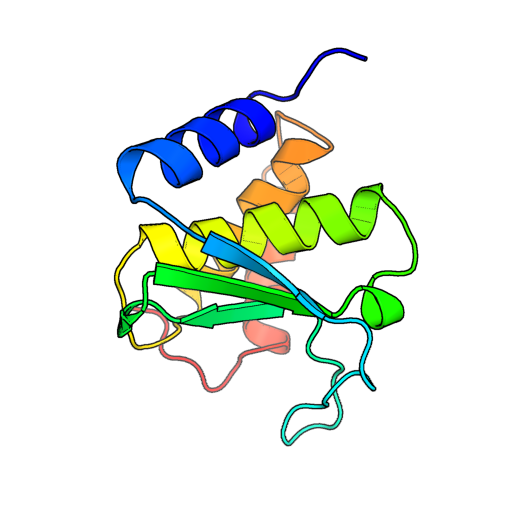CA . GLU A 1 91 ? -1.898 0.566 5.828 1.00 96.88 91 GLU A CA 1
ATOM 726 C C . GLU A 1 91 ? -2.394 0.545 7.275 1.00 96.88 91 GLU A C 1
ATOM 728 O O . GLU A 1 91 ? -3.259 -0.259 7.628 1.00 96.88 91 GLU A O 1
ATOM 733 N N . ALA A 1 92 ? -1.880 1.448 8.112 1.00 96.38 92 ALA A N 1
ATOM 734 C CA . ALA A 1 92 ? -2.271 1.539 9.513 1.00 96.38 92 ALA A CA 1
ATOM 735 C C . ALA A 1 92 ? -3.754 1.918 9.654 1.00 96.38 92 ALA A C 1
ATOM 737 O O . ALA A 1 92 ? -4.489 1.294 10.423 1.00 96.38 92 ALA A O 1
ATOM 738 N N . LYS A 1 93 ? -4.237 2.862 8.836 1.00 96.38 93 LYS A N 1
ATOM 739 C CA . LYS A 1 93 ? -5.648 3.277 8.801 1.00 96.38 93 LYS A CA 1
ATOM 740 C C . LYS A 1 93 ? -6.613 2.201 8.319 1.00 96.38 93 LYS A C 1
ATOM 742 O O . LYS A 1 93 ? -7.804 2.272 8.625 1.00 96.38 93 LYS A O 1
ATOM 747 N N . HIS A 1 94 ? -6.131 1.195 7.593 1.00 95.44 94 HIS A N 1
ATOM 748 C CA . HIS A 1 94 ? -6.943 0.031 7.258 1.00 95.44 94 HIS A CA 1
ATOM 749 C C . HIS A 1 94 ? -7.323 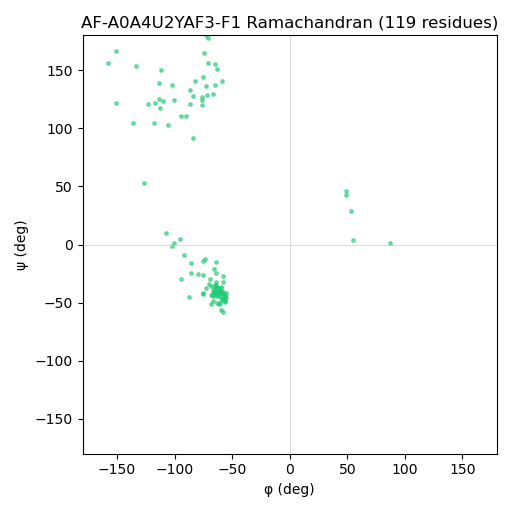-0.781 8.503 1.00 95.44 94 HIS A C 1
ATOM 751 O O . HIS A 1 94 ? -8.433 -1.312 8.557 1.00 95.44 94 HIS A O 1
ATOM 757 N N . ILE A 1 95 ? -6.422 -0.841 9.489 1.00 92.88 95 ILE A N 1
ATOM 758 C CA . ILE A 1 95 ? -6.607 -1.551 10.760 1.00 92.88 95 ILE A CA 1
ATOM 759 C C . ILE A 1 95 ? -7.294 -0.653 11.793 1.00 92.88 95 ILE A C 1
ATOM 761 O O . ILE A 1 95 ? -8.227 -1.083 12.470 1.00 92.88 95 ILE A O 1
ATOM 765 N N . LYS A 1 96 ? -6.847 0.603 11.898 1.00 94.00 96 LYS A N 1
ATOM 766 C 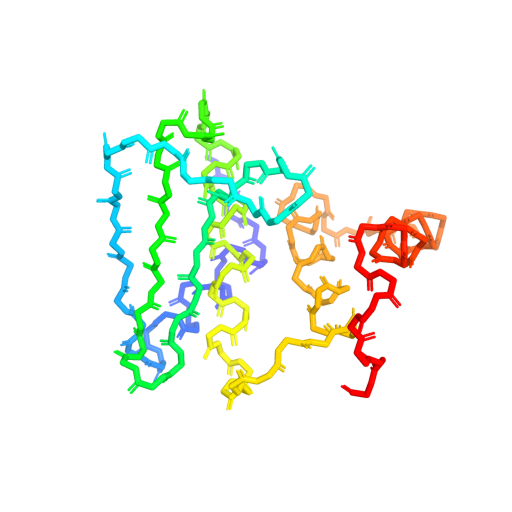CA . LYS A 1 96 ? -7.319 1.588 12.874 1.00 94.00 96 LYS A CA 1
ATOM 767 C C . LYS A 1 96 ? -7.521 2.944 12.207 1.00 94.00 96 LYS A C 1
ATOM 769 O O . LYS A 1 96 ? -6.567 3.674 11.968 1.00 94.00 96 LYS A O 1
ATOM 774 N N . GLU A 1 97 ? -8.776 3.309 11.964 1.00 91.56 97 GLU A N 1
ATOM 775 C CA . GLU A 1 97 ? -9.140 4.516 11.208 1.00 91.56 97 GLU A CA 1
ATOM 776 C C . GLU A 1 97 ? -8.531 5.815 11.767 1.00 91.56 97 GLU A C 1
ATOM 778 O O . GLU A 1 97 ? -8.027 6.648 11.009 1.00 91.56 97 GLU A O 1
ATOM 783 N N . ASN A 1 98 ? -8.532 5.965 13.093 1.00 94.38 98 ASN A N 1
ATOM 784 C CA . ASN A 1 98 ? -8.010 7.145 13.776 1.00 94.38 98 ASN A CA 1
ATOM 785 C C . ASN A 1 98 ? -6.671 6.827 14.443 1.00 94.38 98 ASN A C 1
ATOM 787 O O . ASN A 1 98 ? -6.631 6.215 15.513 1.00 94.38 98 ASN A O 1
ATOM 791 N N . LEU A 1 99 ? -5.582 7.263 13.812 1.00 96.00 99 LEU A N 1
ATOM 792 C CA . LEU A 1 99 ? -4.237 7.183 14.378 1.00 96.00 99 LEU A CA 1
ATOM 793 C C . LEU A 1 99 ? -3.989 8.356 15.332 1.00 96.00 99 LEU A C 1
ATOM 795 O O . LEU A 1 99 ? -4.378 9.491 15.053 1.00 96.00 99 LEU A O 1
ATOM 799 N N . SER A 1 100 ? -3.318 8.090 16.446 1.00 97.56 100 SER A N 1
ATOM 800 C CA . SER A 1 100 ? -2.829 9.119 17.355 1.00 97.56 100 SER A CA 1
ATOM 801 C C . SER A 1 100 ? -1.611 9.834 16.764 1.00 97.56 100 SER A C 1
ATOM 803 O O . SER A 1 100 ? -0.931 9.342 15.860 1.00 97.56 100 SER A O 1
ATOM 805 N N . PHE A 1 101 ? -1.271 10.989 17.335 1.00 96.06 101 PHE A N 1
ATOM 806 C CA . PHE A 1 101 ? -0.044 11.696 16.973 1.00 96.06 101 PHE A CA 1
ATOM 807 C C . PHE A 1 101 ? 1.221 10.855 17.219 1.00 96.06 101 PHE A C 1
ATOM 809 O O . PHE A 1 101 ? 2.159 10.912 16.427 1.00 96.06 101 PHE A O 1
ATOM 816 N N . SER A 1 102 ? 1.252 10.055 18.292 1.00 97.31 102 SER A N 1
ATOM 817 C CA . SER A 1 102 ? 2.394 9.185 18.590 1.00 97.31 102 SER A CA 1
ATOM 818 C C . SER A 1 102 ? 2.557 8.068 17.558 1.00 97.31 102 SER A C 1
ATOM 820 O O . SER A 1 102 ? 3.683 7.797 17.156 1.00 97.31 102 SER A O 1
ATOM 822 N N . GLU A 1 103 ? 1.459 7.478 17.079 1.00 97.62 103 GLU A N 1
ATOM 823 C CA . GLU A 1 103 ? 1.475 6.457 16.020 1.00 97.62 103 GLU A CA 1
ATOM 824 C C . GLU A 1 103 ? 1.957 7.045 14.687 1.00 97.62 103 GLU A C 1
ATOM 826 O O . GLU A 1 103 ? 2.804 6.458 14.018 1.00 97.62 103 GLU A O 1
ATOM 831 N N . ILE A 1 104 ? 1.500 8.248 14.328 1.00 97.50 104 ILE A N 1
ATOM 832 C CA . ILE A 1 104 ? 1.986 8.945 13.126 1.00 97.50 104 ILE A CA 1
ATOM 833 C C . ILE A 1 104 ? 3.482 9.262 13.251 1.00 97.50 104 ILE A C 1
ATOM 835 O O . ILE A 1 104 ? 4.241 9.064 12.304 1.00 97.50 104 ILE A O 1
ATOM 839 N N . ARG A 1 105 ? 3.931 9.733 14.421 1.00 97.50 105 ARG A N 1
ATOM 840 C CA . ARG A 1 105 ? 5.352 10.015 14.671 1.00 97.50 105 ARG A CA 1
ATOM 841 C C . ARG A 1 105 ? 6.212 8.755 14.601 1.00 97.50 105 ARG A C 1
ATOM 843 O O . ARG A 1 105 ? 7.337 8.835 14.119 1.00 97.50 105 ARG A O 1
ATOM 850 N N . PHE A 1 106 ? 5.689 7.622 15.062 1.00 97.88 106 PHE A N 1
ATOM 851 C CA . PHE A 1 106 ? 6.355 6.332 14.933 1.00 97.88 106 PHE A CA 1
ATOM 852 C C . PHE A 1 106 ? 6.567 5.972 13.458 1.00 97.88 106 PHE A C 1
ATOM 854 O O . PHE A 1 106 ? 7.709 5.764 13.066 1.00 97.88 106 PHE A O 1
ATOM 861 N N . ILE A 1 107 ? 5.521 6.050 12.625 1.00 97.75 107 ILE A N 1
ATOM 862 C CA . ILE A 1 107 ? 5.617 5.798 11.174 1.00 97.75 107 ILE A CA 1
ATOM 863 C C . ILE A 1 107 ? 6.649 6.722 10.509 1.00 97.75 107 ILE A C 1
ATOM 865 O O . ILE A 1 107 ? 7.462 6.279 9.703 1.00 97.75 107 ILE A O 1
ATOM 869 N N . LEU A 1 108 ? 6.656 8.013 10.859 1.00 96.81 108 LEU A N 1
ATOM 870 C CA . LEU A 1 108 ? 7.633 8.969 10.321 1.00 96.81 108 LEU A CA 1
ATOM 871 C C . LEU A 1 108 ? 9.084 8.585 10.642 1.00 96.81 108 LEU A C 1
ATOM 873 O O . LEU A 1 108 ? 9.972 8.831 9.828 1.00 96.81 108 LEU A O 1
ATOM 877 N N . ASN A 1 109 ? 9.336 8.048 11.836 1.00 96.88 109 ASN A N 1
ATOM 878 C CA . ASN A 1 109 ? 10.669 7.601 12.230 1.00 96.88 109 ASN A CA 1
ATOM 879 C C . ASN A 1 109 ? 11.025 6.272 11.557 1.00 96.88 109 ASN A C 1
ATOM 881 O O . ASN A 1 109 ? 12.123 6.151 11.028 1.00 96.88 109 ASN A O 1
ATOM 885 N N . GLU A 1 110 ? 10.083 5.330 11.506 1.00 95.50 110 GLU A N 1
ATOM 886 C CA . GLU A 1 110 ? 10.254 4.032 10.850 1.00 95.50 110 GLU A CA 1
ATOM 887 C C . GLU A 1 110 ? 10.623 4.200 9.370 1.00 95.50 110 GLU A C 1
ATOM 889 O O . GLU A 1 110 ? 11.615 3.640 8.914 1.00 95.50 110 GLU A O 1
ATOM 894 N N . VAL A 1 111 ? 9.921 5.067 8.630 1.00 95.50 111 VAL A N 1
ATOM 895 C CA . VAL A 1 111 ? 10.260 5.348 7.225 1.00 95.50 111 VAL A CA 1
ATOM 896 C C . VAL A 1 111 ? 11.660 5.952 7.081 1.00 95.50 111 VAL A C 1
ATOM 898 O O . VAL A 1 111 ? 12.380 5.608 6.146 1.00 95.50 111 VAL A O 1
ATOM 901 N N . LYS A 1 112 ? 12.083 6.831 7.997 1.00 94.25 112 LYS A N 1
ATOM 902 C CA . LYS A 1 112 ? 13.440 7.404 7.963 1.00 94.25 112 LYS A CA 1
ATOM 903 C C . LYS A 1 112 ? 14.521 6.355 8.206 1.00 94.25 112 LYS A C 1
ATOM 905 O O . LYS A 1 112 ? 15.594 6.465 7.622 1.00 94.25 112 LYS A O 1
ATOM 910 N N . GLU A 1 113 ? 14.253 5.384 9.074 1.00 92.62 113 GLU A N 1
ATOM 911 C CA . GLU A 1 113 ? 15.185 4.300 9.394 1.00 92.62 113 GLU A CA 1
ATOM 912 C C . GLU A 1 113 ? 15.255 3.256 8.277 1.00 92.62 113 GLU A C 1
ATOM 914 O O . GLU A 1 113 ? 16.349 2.823 7.920 1.00 92.62 113 GLU A O 1
ATOM 919 N N . LEU A 1 114 ? 14.110 2.891 7.694 1.00 90.25 114 LEU A N 1
ATOM 920 C CA . LEU A 1 114 ? 14.026 1.921 6.599 1.00 90.25 114 LEU A CA 1
ATOM 921 C C . LEU A 1 114 ? 14.541 2.491 5.272 1.00 90.25 114 LEU A C 1
ATOM 923 O O . LEU A 1 114 ? 15.196 1.788 4.504 1.00 90.25 114 LEU A O 1
ATOM 927 N N . TYR A 1 115 ? 14.277 3.773 5.007 1.00 90.00 115 TYR A N 1
ATOM 928 C CA . TYR A 1 115 ? 14.558 4.413 3.722 1.00 90.00 115 TYR A CA 1
ATOM 929 C C . TYR A 1 115 ? 15.393 5.701 3.851 1.00 90.00 115 TYR A C 1
ATOM 931 O O . TYR A 1 115 ? 15.028 6.739 3.285 1.00 90.00 115 TYR A O 1
ATOM 939 N N . PRO A 1 116 ? 16.557 5.668 4.531 1.00 90.50 116 PRO A N 1
ATOM 940 C CA . PRO A 1 116 ? 17.351 6.868 4.814 1.00 90.50 116 PRO A CA 1
ATOM 941 C C . PRO A 1 116 ? 17.889 7.541 3.545 1.00 90.50 116 PRO A C 1
ATOM 943 O O . PRO A 1 116 ? 18.153 8.742 3.540 1.00 90.50 116 PRO A O 1
ATOM 946 N N . ASN A 1 117 ? 18.032 6.771 2.463 1.00 90.50 117 ASN A N 1
ATOM 947 C CA . ASN A 1 117 ? 18.604 7.224 1.197 1.00 90.50 117 ASN A CA 1
ATOM 948 C C . ASN A 1 117 ? 17.560 7.759 0.204 1.00 90.50 117 ASN A C 1
ATOM 950 O O . ASN A 1 117 ? 17.939 8.305 -0.832 1.00 90.50 117 ASN A O 1
ATOM 954 N N . LEU A 1 118 ? 16.259 7.603 0.483 1.00 90.31 118 LEU A N 1
ATOM 955 C CA . LEU A 1 118 ? 15.222 8.180 -0.371 1.00 90.31 118 LEU A CA 1
ATOM 956 C C . LEU A 1 118 ? 15.130 9.696 -0.146 1.00 90.31 118 LEU A C 1
ATOM 958 O O . LEU A 1 118 ? 15.261 10.158 0.993 1.00 90.31 118 LEU A O 1
ATOM 962 N N . PRO A 1 119 ? 14.861 10.494 -1.196 1.00 91.62 119 PRO A N 1
ATOM 963 C CA . PRO A 1 119 ? 14.576 11.909 -1.021 1.00 91.62 119 PRO A CA 1
ATOM 964 C C . PRO A 1 119 ? 13.296 12.085 -0.197 1.00 91.62 119 PRO A C 1
ATOM 966 O O . PRO A 1 119 ? 12.390 11.257 -0.244 1.00 91.62 119 PRO A O 1
ATOM 969 N N . TYR A 1 120 ? 13.188 13.190 0.538 1.00 84.00 120 TYR A N 1
ATOM 970 C CA . TYR A 1 120 ? 11.966 13.480 1.294 1.00 84.00 120 TYR A CA 1
ATOM 971 C C . TYR A 1 120 ? 10.831 14.067 0.433 1.00 84.00 120 TYR A C 1
ATOM 973 O O . TYR A 1 120 ? 9.672 13.990 0.826 1.00 84.00 120 TYR A O 1
ATOM 981 N N . ARG A 1 121 ? 11.166 14.716 -0.689 1.00 76.50 121 ARG A N 1
ATOM 982 C CA . ARG A 1 121 ? 10.254 15.591 -1.453 1.00 76.50 121 ARG A CA 1
ATOM 983 C C . ARG A 1 121 ? 9.122 14.841 -2.143 1.00 76.50 121 ARG A C 1
ATOM 985 O O . ARG A 1 121 ? 9.375 13.705 -2.578 1.00 76.50 121 ARG A O 1
#

Nearest PDB structures (foldseek):
  8qrp-assembly1_B  TM=3.554E-01  e=9.058E+00  Homo sapiens

Sequence (121 aa):
MIKSNVGKETLDLIKQNNIKIRLDYSEVPSDIFGNKILGLANVNTNTVRIYVRGTESVTRTTQTIIHEVTHNSLKNPIYTQREEVIAFIREAKHIKENLSFSEIRFILNEVKELYPNLPYR